Protein AF-A0A401FL20-F1 (afdb_monomer)

Structure (mmCIF, N/CA/C/O backbone):
data_AF-A0A401FL20-F1
#
_entry.id   AF-A0A401FL20-F1
#
loop_
_atom_site.group_PDB
_atom_site.id
_atom_site.type_symbol
_atom_site.label_atom_id
_atom_site.label_alt_id
_atom_site.label_comp_id
_atom_site.label_asym_id
_atom_site.label_entity_id
_atom_site.label_seq_id
_atom_site.pdbx_PDB_ins_code
_atom_site.Cartn_x
_atom_site.Cartn_y
_atom_site.Cartn_z
_atom_site.occupancy
_atom_site.B_iso_or_equiv
_atom_site.auth_seq_id
_atom_site.auth_comp_id
_atom_site.auth_asym_id
_atom_site.auth_atom_id
_atom_site.pdbx_PDB_model_num
ATOM 1 N N . MET A 1 1 ? -14.168 0.353 20.737 1.00 73.88 1 MET A N 1
ATOM 2 C CA . MET A 1 1 ? -13.107 -0.593 20.327 1.00 73.88 1 MET A CA 1
ATOM 3 C C . MET A 1 1 ? -12.464 -0.042 19.068 1.00 73.88 1 MET A C 1
ATOM 5 O O . MET A 1 1 ? -13.201 0.378 18.184 1.00 73.88 1 MET A O 1
ATOM 9 N N . THR A 1 2 ? -11.135 0.016 19.007 1.00 82.69 2 THR A N 1
ATOM 10 C CA . THR A 1 2 ? -10.407 0.543 17.842 1.00 82.69 2 THR A CA 1
ATOM 11 C C . THR A 1 2 ? -10.161 -0.585 16.845 1.00 82.69 2 THR A C 1
ATOM 13 O O . THR A 1 2 ? -9.678 -1.649 17.227 1.00 82.69 2 THR A O 1
ATOM 16 N N . THR A 1 3 ? -10.503 -0.374 15.577 1.00 93.12 3 THR A N 1
ATOM 17 C CA . THR A 1 3 ? -10.275 -1.347 14.500 1.00 93.12 3 THR A CA 1
ATOM 18 C C . THR A 1 3 ? -8.883 -1.128 13.923 1.00 93.12 3 THR A C 1
ATOM 20 O O . THR A 1 3 ? -8.539 0.005 13.590 1.00 93.12 3 THR A O 1
ATOM 23 N N . LYS A 1 4 ? -8.075 -2.186 13.787 1.00 95.50 4 LYS A N 1
ATOM 24 C CA . LYS A 1 4 ? -6.788 -2.113 13.081 1.00 95.50 4 LYS A CA 1
ATOM 25 C C . LYS A 1 4 ? -6.977 -2.536 11.628 1.00 95.50 4 LYS A C 1
ATOM 27 O O . LYS A 1 4 ? -7.529 -3.601 11.378 1.00 95.50 4 LYS A O 1
ATOM 32 N N . GLN A 1 5 ? -6.476 -1.737 10.690 1.00 96.81 5 GLN A N 1
ATOM 33 C CA . GLN A 1 5 ? -6.543 -2.037 9.262 1.00 96.81 5 GLN A CA 1
ATOM 34 C C . GLN A 1 5 ? -5.177 -1.877 8.596 1.00 96.81 5 GLN A C 1
ATOM 36 O O . GLN A 1 5 ? -4.538 -0.830 8.686 1.00 96.81 5 GLN A O 1
ATOM 41 N N . ASN A 1 6 ? -4.740 -2.910 7.881 1.00 98.12 6 ASN A N 1
ATOM 42 C CA . ASN A 1 6 ? -3.560 -2.824 7.028 1.00 98.12 6 ASN A CA 1
ATOM 43 C C . ASN A 1 6 ? -3.947 -2.154 5.704 1.00 98.12 6 ASN A C 1
ATOM 45 O O . ASN A 1 6 ? -4.971 -2.505 5.111 1.00 98.12 6 ASN A O 1
ATOM 49 N N . ILE A 1 7 ? -3.142 -1.201 5.240 1.00 98.44 7 ILE A N 1
ATOM 50 C CA . ILE A 1 7 ? -3.343 -0.500 3.968 1.00 98.44 7 ILE A CA 1
ATOM 51 C C . ILE A 1 7 ? -2.077 -0.623 3.134 1.00 98.44 7 ILE A C 1
ATOM 53 O O . ILE A 1 7 ? -0.983 -0.301 3.594 1.00 98.44 7 ILE A O 1
ATOM 57 N N . TYR A 1 8 ? -2.219 -1.112 1.909 1.00 98.69 8 TYR A N 1
ATOM 58 C CA . TYR A 1 8 ? -1.125 -1.301 0.967 1.00 98.69 8 TYR A CA 1
ATOM 59 C C . TYR A 1 8 ? -1.267 -0.273 -0.151 1.00 98.69 8 TYR A C 1
ATOM 61 O O . TYR A 1 8 ? -2.274 -0.253 -0.853 1.00 98.69 8 TYR A O 1
ATOM 69 N N . ILE A 1 9 ? -0.259 0.580 -0.309 1.00 98.69 9 ILE A N 1
ATOM 70 C CA . ILE A 1 9 ? -0.136 1.495 -1.443 1.00 98.69 9 ILE A CA 1
ATOM 71 C C . ILE A 1 9 ? 0.715 0.807 -2.508 1.00 98.69 9 ILE A C 1
ATOM 73 O O . ILE A 1 9 ? 1.869 0.489 -2.227 1.00 98.69 9 ILE A O 1
ATOM 77 N N . ILE A 1 10 ? 0.183 0.593 -3.710 1.00 98.56 10 ILE A N 1
ATOM 78 C CA . ILE A 1 10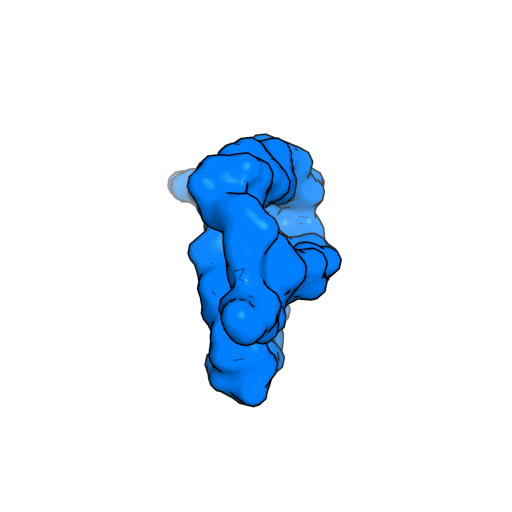 ? 0.897 -0.076 -4.809 1.00 98.56 10 ILE A CA 1
ATOM 79 C C . ILE A 1 10 ? 0.919 0.846 -6.033 1.00 98.56 10 ILE A C 1
ATOM 81 O O . ILE A 1 10 ? -0.133 1.302 -6.475 1.00 98.56 10 ILE A O 1
ATOM 85 N N . SER A 1 11 ? 2.095 1.149 -6.585 1.00 98.38 11 SER A N 1
ATOM 86 C CA . SER A 1 11 ? 2.188 1.986 -7.788 1.00 98.38 11 SER A CA 1
ATOM 87 C C . SER A 1 11 ? 3.380 1.633 -8.666 1.00 98.38 11 SER A C 1
ATOM 89 O O . SER A 1 11 ? 4.430 1.259 -8.154 1.00 98.38 11 SER A O 1
ATOM 91 N N . ASP A 1 12 ? 3.225 1.817 -9.976 1.00 97.06 12 ASP A N 1
ATOM 92 C CA . ASP A 1 12 ? 4.297 1.828 -10.985 1.00 97.06 12 ASP A CA 1
ATOM 93 C C . ASP A 1 12 ? 5.266 3.021 -10.851 1.00 97.06 12 ASP A C 1
ATOM 95 O O . ASP A 1 12 ? 6.394 2.964 -11.336 1.00 97.06 12 ASP A O 1
ATOM 99 N N . SER A 1 13 ? 4.865 4.079 -10.141 1.00 96.31 13 SER A N 1
ATOM 100 C CA . SER A 1 13 ? 5.665 5.271 -9.844 1.00 96.31 13 SER A CA 1
ATOM 101 C C . SER A 1 13 ? 5.877 5.426 -8.325 1.00 96.31 13 SER A C 1
ATOM 103 O O . SER A 1 13 ? 6.064 4.446 -7.604 1.00 96.31 13 SER A O 1
ATOM 105 N N . SER A 1 14 ? 5.870 6.653 -7.798 1.00 97.31 14 SER A N 1
ATOM 106 C CA . SER A 1 14 ? 6.154 6.942 -6.384 1.00 97.31 14 SER A CA 1
ATOM 107 C C . SER A 1 14 ? 5.044 6.523 -5.408 1.00 97.31 14 SER A C 1
ATOM 109 O O . SER A 1 14 ? 5.302 6.367 -4.212 1.00 97.31 14 SER A O 1
ATOM 111 N N . GLY A 1 15 ? 3.799 6.381 -5.879 1.00 97.50 15 GLY A N 1
ATOM 112 C CA . GLY A 1 15 ? 2.630 6.082 -5.043 1.00 97.50 15 GLY A CA 1
ATOM 113 C C . GLY A 1 15 ? 2.212 7.205 -4.081 1.00 97.50 15 GLY A C 1
ATOM 114 O O . GLY A 1 15 ? 1.407 6.967 -3.1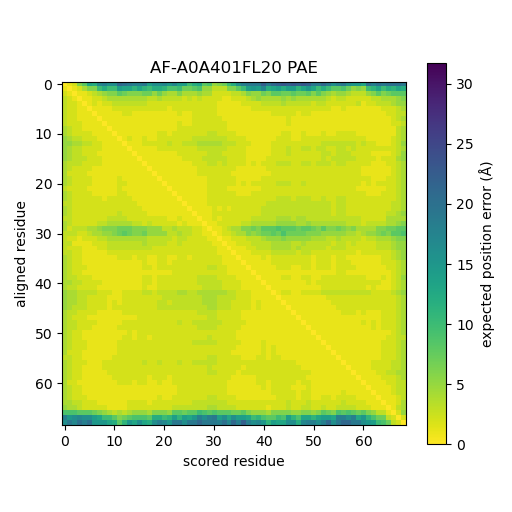81 1.00 97.50 15 GLY A O 1
ATOM 115 N N . GLY A 1 16 ? 2.742 8.425 -4.238 1.00 97.75 16 GLY A N 1
ATOM 116 C CA . GLY A 1 16 ? 2.438 9.558 -3.353 1.00 97.75 16 GLY A CA 1
ATOM 117 C C . GLY A 1 16 ? 0.951 9.924 -3.330 1.00 97.75 16 GLY A C 1
ATOM 118 O O . GLY A 1 16 ? 0.366 10.044 -2.257 1.00 97.75 16 GLY A O 1
ATOM 119 N N . THR A 1 17 ? 0.317 10.002 -4.503 1.00 96.81 17 THR A N 1
ATOM 120 C CA . THR A 1 17 ? -1.111 10.333 -4.640 1.00 96.81 17 THR A CA 1
ATOM 121 C C . THR A 1 17 ? -2.007 9.335 -3.905 1.00 96.81 17 THR A C 1
ATOM 123 O O . THR A 1 17 ? -2.843 9.729 -3.093 1.00 96.81 17 THR A O 1
ATOM 126 N N . ALA A 1 18 ? -1.802 8.033 -4.135 1.00 97.88 18 ALA A N 1
ATOM 127 C CA . ALA A 1 18 ? -2.560 6.978 -3.465 1.00 97.88 18 ALA A CA 1
ATOM 128 C C . ALA A 1 18 ? -2.367 7.007 -1.941 1.00 97.88 18 ALA A C 1
ATOM 130 O O . ALA A 1 18 ? -3.323 6.797 -1.196 1.00 97.88 18 ALA A O 1
ATOM 131 N N . GLN A 1 19 ? -1.154 7.315 -1.466 1.00 98.25 19 GLN A N 1
ATOM 132 C CA . GLN A 1 19 ? -0.881 7.457 -0.038 1.00 98.25 19 GLN A CA 1
ATOM 133 C C . GLN A 1 19 ? -1.657 8.620 0.585 1.00 98.25 19 GLN A C 1
ATOM 135 O O . GLN A 1 19 ? -2.263 8.436 1.639 1.00 98.25 19 GLN A O 1
ATOM 140 N N . THR A 1 20 ? -1.666 9.792 -0.056 1.00 98.12 20 THR A N 1
ATOM 141 C CA . THR A 1 20 ? -2.436 10.947 0.425 1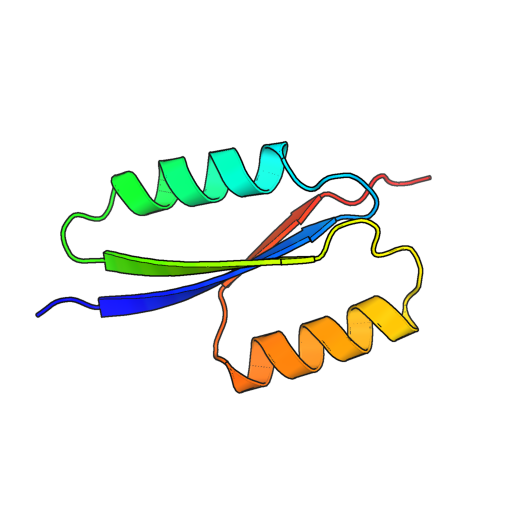.00 98.12 20 THR A CA 1
ATOM 142 C C . THR A 1 20 ? -3.921 10.608 0.512 1.00 98.12 20 THR A C 1
ATOM 144 O O . THR A 1 20 ? -4.521 10.815 1.561 1.00 98.12 20 THR A O 1
ATOM 147 N N . ILE A 1 21 ? -4.495 10.001 -0.532 1.00 97.75 21 ILE A N 1
ATOM 148 C CA . ILE A 1 21 ? -5.907 9.589 -0.532 1.00 97.75 21 ILE A CA 1
ATOM 149 C C . ILE A 1 21 ? -6.191 8.599 0.605 1.00 97.75 21 ILE A C 1
ATOM 151 O O . ILE A 1 21 ? -7.169 8.774 1.329 1.00 97.75 21 ILE A O 1
ATOM 155 N N . ALA A 1 22 ? -5.337 7.592 0.806 1.00 97.38 22 ALA A N 1
ATOM 156 C CA . ALA A 1 22 ? -5.517 6.612 1.875 1.00 97.38 22 ALA A CA 1
ATOM 157 C C . ALA A 1 22 ? -5.475 7.249 3.273 1.00 97.38 22 ALA A C 1
ATOM 159 O O . ALA A 1 22 ? -6.299 6.920 4.124 1.00 97.38 22 ALA A O 1
ATOM 160 N N . GLN A 1 23 ? -4.546 8.181 3.508 1.00 96.44 23 GLN A N 1
ATOM 161 C CA . GLN A 1 23 ? -4.440 8.912 4.774 1.00 96.44 23 GLN A CA 1
ATOM 162 C C . GLN A 1 23 ? -5.654 9.818 5.011 1.00 96.44 23 GLN A C 1
ATOM 164 O O . GLN A 1 23 ? -6.199 9.836 6.114 1.00 96.44 23 GLN A O 1
ATOM 169 N N . THR A 1 24 ? -6.114 10.531 3.979 1.00 97.06 24 THR A N 1
ATOM 170 C CA . THR A 1 24 ? -7.317 11.369 4.055 1.00 97.06 24 THR A CA 1
ATOM 171 C C . THR A 1 24 ? -8.571 10.535 4.295 1.00 97.06 24 THR A C 1
ATOM 173 O O . THR A 1 24 ? -9.402 10.914 5.111 1.00 97.06 24 THR A O 1
ATOM 176 N N . ALA A 1 25 ? -8.709 9.383 3.636 1.00 95.44 25 ALA A N 1
ATOM 177 C CA . ALA A 1 25 ? -9.823 8.475 3.878 1.00 95.44 25 ALA A CA 1
ATOM 178 C C . ALA A 1 25 ? -9.788 7.935 5.314 1.00 95.44 25 ALA A C 1
ATOM 180 O O . ALA A 1 25 ? -10.797 7.991 6.010 1.00 95.44 25 ALA A O 1
ATOM 181 N N . ALA A 1 26 ? -8.623 7.479 5.789 1.00 95.06 26 ALA A N 1
ATOM 182 C CA . ALA A 1 26 ? -8.452 6.966 7.146 1.00 95.06 26 ALA A CA 1
ATOM 183 C C . ALA A 1 26 ? -8.810 8.003 8.224 1.00 95.06 26 ALA A C 1
ATOM 185 O O . ALA A 1 26 ? -9.421 7.642 9.228 1.00 95.06 26 ALA A O 1
ATOM 186 N N . SER A 1 27 ? -8.499 9.288 8.004 1.00 94.75 27 SER A N 1
ATOM 187 C CA . SER A 1 27 ? -8.814 10.354 8.966 1.00 94.75 27 SER A CA 1
ATOM 188 C C . SER A 1 27 ? -10.315 10.593 9.161 1.00 94.75 27 SER A C 1
ATOM 190 O O . SER A 1 27 ? -10.706 11.164 10.177 1.00 94.75 27 SER A O 1
ATOM 192 N N . GLN A 1 28 ? -11.166 10.117 8.243 1.00 96.44 28 GLN A N 1
ATOM 193 C CA . GLN A 1 28 ? -12.623 10.186 8.390 1.00 96.44 28 GLN A CA 1
ATOM 194 C C . GLN A 1 28 ? -13.175 9.151 9.387 1.00 96.44 28 GLN A C 1
ATOM 196 O O . GLN A 1 28 ? -14.335 9.239 9.784 1.00 96.44 28 GLN A O 1
ATOM 201 N N . PHE A 1 29 ? -12.364 8.180 9.828 1.00 94.62 29 PHE A N 1
ATOM 202 C CA . PHE A 1 29 ? -12.787 7.096 10.716 1.00 94.62 29 PHE A CA 1
ATOM 203 C C . PHE A 1 29 ? -12.106 7.202 12.087 1.00 94.62 29 PHE A C 1
ATOM 205 O O . PHE A 1 29 ? -11.026 6.665 12.315 1.00 94.62 29 PHE A O 1
ATOM 212 N N . GLN A 1 30 ? -12.785 7.842 13.044 1.00 90.75 30 GLN A N 1
ATOM 213 C CA . GLN A 1 30 ? -12.251 8.150 14.386 1.00 90.75 30 GLN A CA 1
ATOM 214 C C . GLN A 1 30 ? -11.789 6.924 15.199 1.00 90.75 30 GLN A C 1
ATOM 216 O O . GLN A 1 30 ? -10.948 7.052 16.082 1.00 90.75 30 GLN A O 1
ATOM 221 N N . ASN A 1 31 ? -12.317 5.733 14.901 1.00 94.38 31 ASN A N 1
ATOM 222 C CA . ASN A 1 31 ? -11.991 4.483 15.598 1.00 94.38 31 ASN A CA 1
ATOM 223 C C . ASN A 1 31 ? -11.151 3.518 14.742 1.00 94.38 31 ASN A C 1
ATOM 225 O O . ASN A 1 31 ? -11.170 2.309 14.986 1.00 94.38 31 ASN A O 1
ATOM 229 N N . LEU A 1 32 ? -10.441 4.025 13.731 1.00 94.94 32 LEU A N 1
ATOM 230 C CA . LEU A 1 32 ? -9.582 3.244 12.844 1.00 94.94 32 LEU A CA 1
ATOM 231 C C . LEU A 1 32 ? -8.106 3.555 13.114 1.00 94.94 32 LEU A C 1
ATOM 233 O O . LEU A 1 32 ? -7.675 4.702 13.066 1.00 94.94 32 LEU A O 1
ATOM 237 N N . THR A 1 33 ? -7.301 2.524 13.351 1.00 95.75 33 THR A N 1
ATOM 238 C CA . THR A 1 33 ? -5.837 2.615 13.335 1.00 95.75 33 THR A CA 1
ATOM 239 C C . THR A 1 33 ? -5.319 1.926 12.085 1.00 95.75 33 THR A C 1
ATOM 241 O O . THR A 1 33 ? -5.594 0.747 11.861 1.00 95.75 33 THR A O 1
ATOM 244 N N . THR A 1 34 ? -4.554 2.645 11.269 1.00 95.44 34 THR A N 1
ATOM 245 C CA . THR A 1 34 ? -4.050 2.121 9.997 1.00 95.44 34 THR A CA 1
ATOM 246 C C . THR A 1 34 ? -2.559 1.837 10.042 1.00 95.44 34 THR A C 1
ATOM 248 O O . THR A 1 34 ? -1.781 2.691 10.462 1.00 95.44 34 THR A O 1
ATOM 251 N N . GLU A 1 35 ? -2.147 0.683 9.525 1.00 96.88 35 GLU A N 1
ATOM 252 C CA . GLU A 1 35 ? -0.746 0.400 9.209 1.00 96.88 35 GLU A CA 1
ATOM 253 C C . GLU A 1 35 ? -0.559 0.509 7.693 1.00 96.88 35 GLU A C 1
ATOM 255 O O . GLU A 1 35 ? -0.979 -0.370 6.938 1.00 96.88 35 GLU A O 1
ATOM 260 N N . ILE A 1 36 ? 0.027 1.620 7.245 1.00 97.31 36 ILE A N 1
ATOM 261 C CA . ILE A 1 36 ? 0.232 1.897 5.821 1.00 97.31 36 ILE A CA 1
ATOM 262 C C . ILE A 1 36 ? 1.604 1.367 5.397 1.00 97.31 36 ILE A C 1
ATOM 264 O O . ILE A 1 36 ? 2.629 1.790 5.929 1.00 97.31 36 ILE A O 1
ATOM 268 N N . ARG A 1 37 ? 1.631 0.481 4.398 1.00 98.19 37 ARG A N 1
ATOM 269 C CA . ARG A 1 37 ? 2.852 0.017 3.724 1.00 98.19 37 ARG A CA 1
ATOM 270 C C . ARG A 1 37 ? 2.822 0.432 2.263 1.00 98.19 37 ARG A C 1
ATOM 272 O O . ARG A 1 37 ? 1.813 0.245 1.589 1.00 98.19 37 ARG A O 1
ATOM 279 N N . ARG A 1 38 ? 3.927 0.987 1.769 1.00 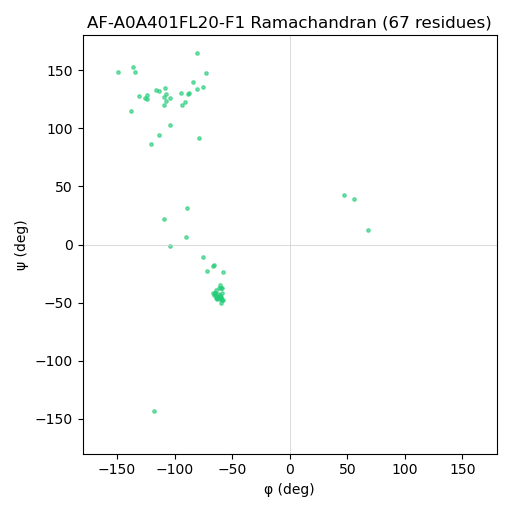98.12 38 ARG A N 1
ATOM 280 C CA . ARG A 1 38 ? 4.033 1.487 0.395 1.00 98.12 38 ARG A CA 1
ATOM 281 C C . ARG A 1 38 ? 5.017 0.665 -0.426 1.00 98.12 38 ARG A C 1
ATOM 283 O O . ARG A 1 38 ? 6.145 0.446 0.001 1.00 98.12 38 ARG A O 1
ATOM 290 N N . PHE A 1 39 ? 4.577 0.292 -1.622 1.00 98.44 39 PHE A N 1
ATOM 291 C CA . PHE A 1 39 ? 5.310 -0.449 -2.638 1.00 98.44 39 PHE A CA 1
ATOM 292 C C . PHE A 1 39 ? 5.373 0.416 -3.908 1.00 98.44 39 PHE A C 1
ATOM 294 O O . PHE A 1 39 ? 4.464 0.350 -4.740 1.00 98.44 39 PHE A O 1
ATOM 301 N N . PRO A 1 40 ? 6.375 1.305 -4.020 1.00 98.06 40 PRO A N 1
ATOM 302 C CA . PRO A 1 40 ? 6.583 2.111 -5.217 1.00 98.06 40 PRO A CA 1
ATOM 303 C C . PRO A 1 40 ? 7.305 1.301 -6.305 1.00 98.06 40 PRO A C 1
ATOM 305 O O . PRO A 1 40 ? 7.923 0.275 -6.013 1.00 98.06 40 PRO A O 1
ATOM 308 N N . PHE A 1 41 ? 7.280 1.808 -7.537 1.00 97.31 41 PHE A N 1
ATOM 309 C CA . PHE A 1 41 ? 8.006 1.261 -8.690 1.00 97.31 41 PHE A CA 1
ATOM 310 C C . PHE A 1 41 ? 7.698 -0.215 -8.995 1.00 97.31 41 PHE A C 1
ATOM 312 O O . PHE A 1 41 ? 8.578 -0.990 -9.371 1.00 97.31 41 PHE A O 1
ATOM 319 N N . VAL A 1 42 ? 6.434 -0.612 -8.850 1.00 97.75 42 VAL A N 1
ATOM 320 C CA . VAL A 1 42 ? 5.946 -1.951 -9.197 1.00 97.75 42 VAL A CA 1
ATOM 321 C C . VAL A 1 42 ? 5.744 -2.036 -10.706 1.00 97.75 42 VAL A C 1
ATOM 323 O O . VAL A 1 42 ? 4.685 -1.694 -11.219 1.00 97.75 42 VAL A O 1
ATOM 326 N N . GLN A 1 43 ? 6.787 -2.473 -11.412 1.00 95.00 43 GLN A N 1
ATOM 327 C CA . GLN A 1 43 ? 6.856 -2.450 -12.883 1.00 95.00 43 GLN A CA 1
ATOM 328 C C . GLN A 1 43 ? 6.655 -3.821 -13.547 1.00 95.00 43 GLN A C 1
ATOM 330 O O . GLN A 1 43 ? 6.709 -3.928 -14.767 1.00 95.00 43 GLN A O 1
ATOM 335 N N . THR A 1 44 ? 6.462 -4.894 -12.772 1.00 96.38 44 THR A N 1
ATOM 336 C CA . THR A 1 44 ? 6.280 -6.246 -13.325 1.00 96.38 44 THR A CA 1
ATOM 337 C C . THR A 1 44 ? 5.120 -6.975 -12.665 1.00 96.38 44 THR A C 1
ATOM 339 O O . THR A 1 44 ? 4.865 -6.815 -11.467 1.00 96.38 44 THR A O 1
ATOM 342 N N . GLU A 1 45 ? 4.461 -7.847 -13.428 1.00 96.62 4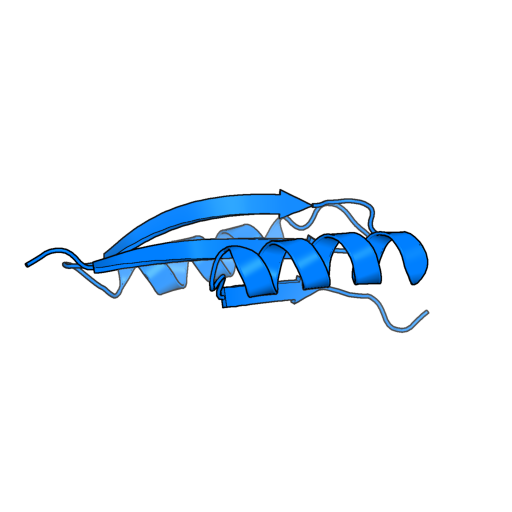5 GLU A N 1
ATOM 343 C CA . GLU A 1 45 ? 3.386 -8.701 -12.914 1.00 96.62 45 GLU A CA 1
ATOM 344 C C . GLU A 1 45 ? 3.866 -9.639 -11.802 1.00 96.62 45 GLU A C 1
ATOM 346 O O . GLU A 1 45 ? 3.138 -9.875 -10.844 1.00 96.62 45 GLU A O 1
ATOM 351 N N . SER A 1 46 ? 5.107 -10.135 -11.877 1.00 98.00 46 SER A N 1
ATOM 352 C CA . SER A 1 46 ? 5.689 -10.992 -10.833 1.00 98.00 46 SER A CA 1
ATOM 353 C C . SER A 1 46 ? 5.828 -10.248 -9.499 1.00 98.00 46 SER A C 1
ATOM 355 O O . SER A 1 46 ? 5.434 -10.760 -8.446 1.00 98.00 46 SER A O 1
ATOM 357 N N . MET A 1 47 ? 6.310 -8.999 -9.538 1.00 97.88 47 MET A N 1
ATOM 358 C CA . MET A 1 47 ? 6.389 -8.147 -8.350 1.00 97.88 47 MET A CA 1
ATOM 359 C C . MET A 1 47 ? 4.994 -7.864 -7.789 1.00 97.88 47 MET A C 1
ATOM 361 O O . MET A 1 47 ? 4.769 -8.025 -6.586 1.00 97.88 47 MET A O 1
ATOM 365 N N . LEU A 1 48 ? 4.043 -7.514 -8.661 1.00 98.12 48 LEU A N 1
ATOM 366 C CA . LEU A 1 48 ? 2.653 -7.299 -8.274 1.00 98.12 48 LEU A CA 1
ATOM 367 C C . LEU A 1 48 ? 2.054 -8.554 -7.623 1.00 98.12 48 LEU A C 1
ATOM 369 O O . LEU A 1 48 ? 1.494 -8.461 -6.535 1.00 98.12 48 LEU A O 1
ATOM 373 N N . ALA A 1 49 ? 2.225 -9.734 -8.219 1.00 98.56 49 ALA A N 1
ATOM 374 C CA . ALA A 1 49 ? 1.713 -10.997 -7.694 1.00 98.56 49 ALA A CA 1
ATOM 375 C C . ALA A 1 49 ? 2.252 -11.306 -6.286 1.00 98.56 49 ALA A C 1
ATOM 377 O O . ALA A 1 49 ? 1.490 -11.715 -5.404 1.00 98.56 49 ALA A O 1
ATOM 378 N N . GLY A 1 50 ? 3.544 -11.058 -6.043 1.00 98.69 50 GLY A N 1
ATOM 379 C CA . GLY A 1 50 ? 4.148 -11.190 -4.716 1.00 98.69 50 GLY A CA 1
ATOM 380 C C . GLY A 1 50 ? 3.518 -10.248 -3.685 1.00 98.69 50 GLY A C 1
ATOM 381 O O . GLY A 1 50 ? 3.151 -10.678 -2.587 1.00 98.69 50 GLY A O 1
ATOM 382 N N . ILE A 1 51 ? 3.319 -8.980 -4.057 1.00 98.62 51 ILE A N 1
ATOM 383 C CA . ILE A 1 51 ? 2.696 -7.971 -3.189 1.00 98.62 51 ILE A CA 1
ATOM 384 C C . ILE A 1 51 ? 1.225 -8.310 -2.922 1.00 98.62 51 ILE A C 1
ATOM 386 O O . ILE A 1 51 ? 0.785 -8.223 -1.778 1.00 98.62 51 ILE A O 1
ATOM 390 N N . LEU A 1 52 ? 0.469 -8.750 -3.932 1.00 98.69 52 LEU A N 1
ATOM 391 C CA . LEU A 1 52 ? -0.933 -9.154 -3.784 1.00 98.69 52 LEU A CA 1
ATOM 392 C C . LEU A 1 52 ? -1.081 -10.374 -2.868 1.00 98.69 52 LEU A C 1
ATOM 394 O O . LEU A 1 52 ? -1.988 -10.413 -2.033 1.00 98.69 52 LEU A O 1
ATOM 398 N N . LYS A 1 53 ? -0.168 -11.351 -2.960 1.00 98.69 53 LYS A N 1
ATOM 399 C CA . LYS A 1 53 ? -0.133 -12.495 -2.038 1.00 98.69 53 LYS A CA 1
ATOM 400 C C . LYS A 1 53 ? 0.084 -12.035 -0.595 1.00 98.69 53 LYS A C 1
ATOM 402 O O . LYS A 1 53 ? -0.639 -12.480 0.296 1.00 98.69 53 LYS A O 1
ATOM 407 N N . LEU A 1 54 ? 1.024 -11.114 -0.377 1.00 98.38 54 LEU A N 1
ATOM 408 C CA . LEU A 1 54 ? 1.293 -10.534 0.939 1.00 98.38 54 LEU A CA 1
ATOM 409 C C . LEU A 1 54 ? 0.104 -9.704 1.458 1.00 98.38 54 LEU A C 1
ATOM 411 O O . LEU A 1 54 ? -0.266 -9.816 2.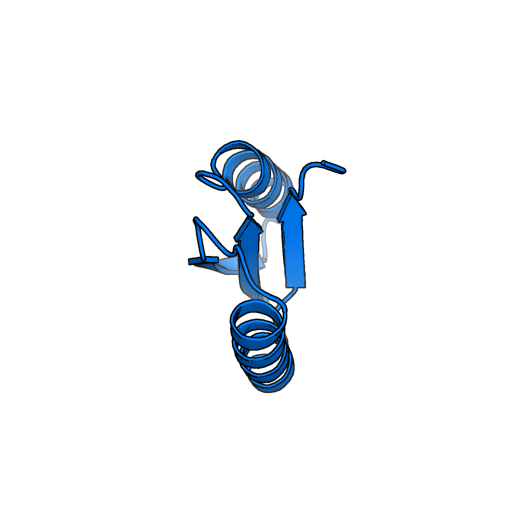626 1.00 98.38 54 LEU A O 1
ATOM 415 N N . ALA A 1 55 ? -0.530 -8.906 0.596 1.00 98.56 55 ALA A N 1
ATOM 416 C CA . ALA A 1 55 ? -1.711 -8.115 0.934 1.00 98.56 55 ALA A CA 1
ATOM 417 C C . ALA A 1 55 ? -2.873 -9.014 1.376 1.00 98.56 55 ALA A C 1
ATOM 419 O O . ALA A 1 55 ? -3.499 -8.749 2.400 1.00 98.56 55 ALA A O 1
ATOM 420 N N . LYS A 1 56 ? -3.104 -10.123 0.659 1.00 98.50 56 LYS A N 1
ATOM 421 C CA . LYS A 1 56 ? -4.112 -11.129 1.017 1.00 98.50 56 LYS A CA 1
ATOM 422 C C . LYS A 1 56 ? -3.829 -11.760 2.381 1.00 98.50 56 LYS A C 1
ATOM 424 O O . LYS A 1 56 ? -4.740 -11.851 3.197 1.00 98.50 56 LYS A O 1
ATOM 429 N N . GLN A 1 57 ? -2.584 -12.166 2.640 1.00 98.31 57 GLN A N 1
ATOM 430 C CA . GLN A 1 57 ? -2.178 -12.733 3.935 1.00 98.31 57 GLN A CA 1
ATOM 431 C C . GLN A 1 57 ? -2.395 -11.750 5.089 1.00 98.31 57 GLN A C 1
ATOM 433 O O . GLN A 1 57 ? -2.822 -12.150 6.166 1.00 98.31 57 GLN A O 1
ATOM 438 N N .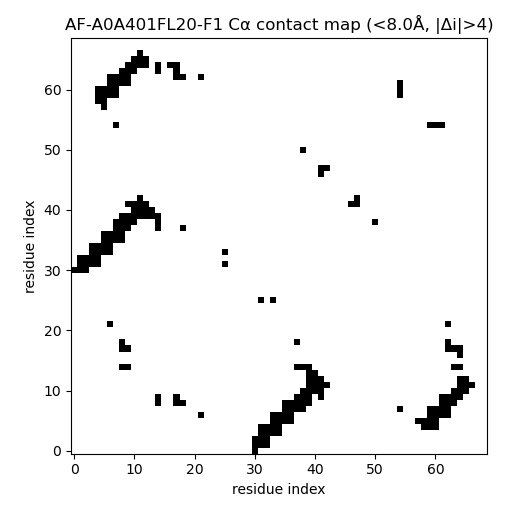 ASN A 1 58 ? -2.152 -10.464 4.844 1.00 97.94 58 ASN A N 1
ATOM 439 C CA . ASN A 1 58 ? -2.295 -9.409 5.841 1.00 97.94 58 ASN A CA 1
ATOM 440 C C . ASN A 1 58 ? -3.692 -8.775 5.875 1.00 97.94 58 ASN A C 1
ATOM 442 O O . ASN A 1 58 ? -3.873 -7.780 6.575 1.00 97.94 58 ASN A O 1
ATOM 446 N N . GLN A 1 59 ? -4.661 -9.302 5.116 1.00 97.69 59 GLN A N 1
ATOM 447 C CA . GLN A 1 59 ? -6.011 -8.737 4.984 1.00 97.69 59 GLN A CA 1
ATOM 448 C C . GLN A 1 59 ? -5.988 -7.218 4.720 1.00 97.69 59 GLN A C 1
ATOM 450 O O . GLN A 1 59 ? -6.720 -6.438 5.335 1.00 97.69 59 GLN A O 1
ATOM 455 N N . ALA A 1 60 ? -5.081 -6.786 3.842 1.00 98.38 60 ALA A N 1
ATOM 456 C CA . ALA A 1 60 ? -4.853 -5.378 3.567 1.00 98.38 60 ALA A CA 1
ATOM 457 C C . ALA A 1 60 ? -5.837 -4.827 2.528 1.00 98.38 60 ALA A C 1
ATOM 459 O O . ALA A 1 60 ? -6.104 -5.462 1.509 1.00 98.38 60 ALA A O 1
ATOM 460 N N . ILE A 1 61 ? -6.310 -3.602 2.758 1.00 98.06 61 ILE A N 1
ATOM 461 C CA . ILE A 1 61 ? -6.978 -2.798 1.731 1.00 98.06 61 ILE A CA 1
ATOM 462 C C . ILE A 1 61 ? -5.900 -2.261 0.792 1.00 98.06 61 ILE A C 1
ATOM 464 O O . ILE A 1 61 ? -4.866 -1.777 1.252 1.00 98.06 61 ILE A O 1
ATOM 468 N N . ILE A 1 62 ? -6.137 -2.328 -0.514 1.00 98.44 62 ILE A N 1
ATOM 469 C CA . ILE A 1 62 ? -5.187 -1.862 -1.525 1.00 98.44 62 ILE A CA 1
ATOM 470 C C . ILE A 1 62 ? -5.663 -0.525 -2.090 1.00 98.44 62 ILE A C 1
ATOM 472 O O . ILE A 1 62 ? -6.774 -0.424 -2.601 1.00 98.44 62 ILE A O 1
ATOM 476 N N . PHE A 1 63 ? -4.788 0.476 -2.044 1.00 98.38 63 PHE A N 1
ATOM 477 C CA . PHE A 1 63 ? -4.888 1.691 -2.847 1.00 98.38 63 PHE A CA 1
ATOM 478 C C . PHE A 1 63 ? -3.813 1.612 -3.921 1.00 98.38 63 PHE A C 1
ATOM 480 O O . PHE A 1 63 ? -2.648 1.353 -3.609 1.00 98.38 63 PHE A O 1
ATOM 487 N N . HIS A 1 64 ? -4.183 1.830 -5.179 1.00 97.81 64 HIS A N 1
ATOM 488 C CA . HIS A 1 64 ? -3.233 1.701 -6.272 1.00 97.81 64 HIS A CA 1
ATOM 489 C C . HIS A 1 64 ? -3.334 2.822 -7.293 1.00 97.81 64 HIS A C 1
ATOM 491 O O . HIS A 1 64 ? -4.395 3.403 -7.511 1.00 97.81 64 HIS A O 1
ATOM 497 N N . THR A 1 65 ? -2.209 3.081 -7.949 1.00 96.62 65 THR A N 1
ATOM 498 C CA . THR A 1 65 ? -2.120 3.921 -9.143 1.00 96.62 65 THR A CA 1
ATOM 499 C C . THR A 1 65 ? -1.187 3.232 -10.123 1.00 96.62 65 THR A C 1
ATOM 501 O O . THR A 1 65 ? -0.006 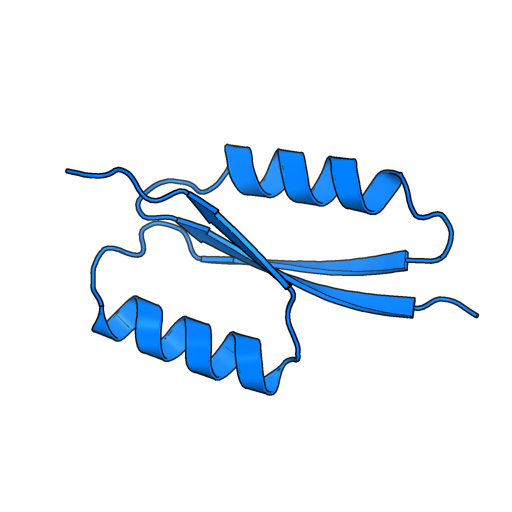3.076 -9.824 1.00 96.62 65 THR A O 1
ATOM 504 N N . PHE A 1 66 ? -1.732 2.815 -11.261 1.00 95.50 66 PHE A N 1
ATOM 505 C CA . PHE A 1 66 ? -0.985 2.276 -12.393 1.00 95.50 66 PHE A CA 1
ATOM 506 C C . PHE A 1 66 ? -1.341 3.117 -13.616 1.00 95.50 66 PHE A C 1
ATOM 508 O O . PHE A 1 66 ? -2.528 3.345 -13.871 1.00 95.50 66 PHE A O 1
ATOM 515 N N . SER A 1 67 ? -0.340 3.614 -14.334 1.00 88.50 67 SER A N 1
ATOM 516 C CA . SER A 1 67 ? -0.544 4.240 -15.638 1.00 88.50 67 SER A CA 1
ATOM 517 C C . SER A 1 67 ? -0.864 3.168 -16.692 1.00 88.50 67 SER A C 1
ATOM 519 O O . SER A 1 67 ? -0.446 2.022 -16.566 1.00 88.50 67 SER A O 1
ATOM 521 N N . GLN A 1 68 ? -1.679 3.505 -17.697 1.00 71.56 68 GLN A N 1
ATOM 522 C CA . GLN A 1 68 ? -2.131 2.563 -18.739 1.00 71.56 68 GLN A CA 1
ATOM 523 C C . GLN A 1 68 ? -1.181 2.499 -19.952 1.00 71.56 68 GLN A C 1
ATOM 525 O O . GLN A 1 68 ? -1.649 2.331 -21.078 1.00 71.56 68 GLN A O 1
ATOM 530 N N . HIS A 1 69 ? 0.123 2.701 -19.763 1.00 58.47 69 HIS A N 1
ATOM 531 C CA . HIS A 1 69 ? 1.081 2.730 -20.874 1.00 58.47 69 HIS A CA 1
ATOM 532 C C . HIS A 1 69 ? 1.945 1.479 -20.938 1.00 58.47 69 HIS A C 1
ATOM 534 O O . HIS A 1 69 ? 2.415 1.032 -19.870 1.00 58.47 69 HIS A O 1
#

Nearest PDB structures (foldseek):
  7qhv-assembly2_BBB  TM=5.354E-01  e=7.009E-01  Agrobacterium tumefaciens
  7ofy-assembly1_A  TM=6.313E-01  e=1.802E+00  Agrobacterium tumefaciens
  4mue-assembly2_A  TM=3.760E-01  e=6.552E-01  Mycobacterium tuberculosis
  7ehv-assembly1_A  TM=5.933E-01  e=3.539E+00  Homo sapiens
  6fmg-assembly2_C  TM=3.231E-01  e=8.505E+00  Streptococcus pneumoniae

pLDDT: mean 95.57, std 6.55, range [58.47, 98.69]

Mean predicted aligned error: 2.73 Å

Secondary structure (DSSP, 8-state):
-PEEEEEEEEESS--HHHHHHHHHHHHT-TTEEEEEEEE----SHHHHHHHHHHHHHTT-EEEEE----

Solvent-accessible surface area (backbone atoms only 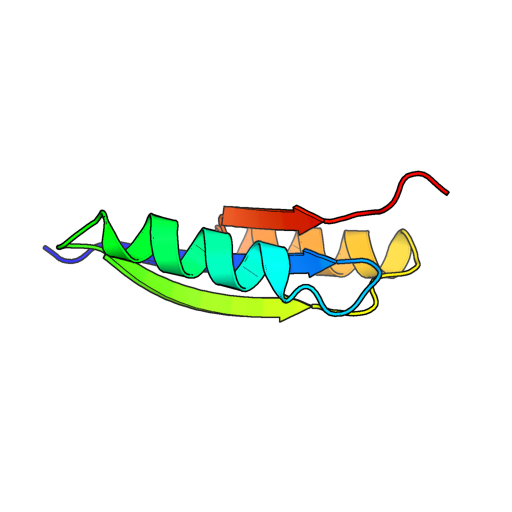— not comparable to full-atom values): 3966 Å² total; per-residue (Å²): 130,74,46,78,42,36,33,36,28,40,8,48,48,80,37,59,68,39,46,53,53,51,54,58,56,48,70,74,39,92,49,57,46,72,51,79,46,78,44,51,56,49,81,44,69,69,57,46,51,54,51,51,54,50,32,61,77,58,67,34,50,77,38,68,51,73,79,97,122

Sequence (69 aa):
MTTKQNIYIISDSSGGTAQTIAQTAASQFQNLTTEIRRFPFVQTESMLAGILKLAKQNQAIIFHTFSQH

Foldseek 3Di:
DAAEAEAEQEELADSPVLVVVVVVVQVVDPRYDYDYDYDGNQPDPVSVVVVVVVCVVRVHDYRYDYDPD

Radius of gyration: 12.47 Å; Cα contacts (8 Å, |Δi|>4): 107; chains: 1; bounding box: 21×24×41 Å

Organism: NCBI:txid2810561

InterPro domains:
  IPR005177 Bifunctional kinase-pyrophosphorylase [PF03618] (7-68)
  IPR005177 Bifunctional kinase-pyrophosphorylase [PTHR31756] (2-67)